Protein AF-F6HSJ0-F1 (afdb_monomer)

Structure (mmCIF, N/CA/C/O backbone):
data_AF-F6HSJ0-F1
#
_entry.id   AF-F6HSJ0-F1
#
loop_
_atom_site.group_PDB
_atom_site.id
_atom_site.type_symbol
_atom_site.label_atom_id
_atom_site.label_alt_id
_atom_site.label_comp_id
_atom_site.label_asym_id
_atom_site.label_entity_id
_atom_site.label_seq_id
_atom_site.pdbx_PDB_ins_code
_atom_site.Cartn_x
_atom_site.Cartn_y
_atom_site.Cartn_z
_atom_site.occupancy
_atom_site.B_iso_or_equiv
_atom_site.auth_seq_id
_atom_site.auth_comp_id
_atom_site.auth_asym_id
_atom_site.auth_atom_id
_atom_site.pdbx_PDB_model_num
ATOM 1 N N . MET A 1 1 ? -14.275 7.226 -4.157 1.00 50.31 1 MET A N 1
ATOM 2 C CA . MET A 1 1 ? -13.105 7.214 -5.063 1.00 50.31 1 MET A CA 1
ATOM 3 C C . MET A 1 1 ? -12.857 5.776 -5.494 1.00 50.31 1 MET A C 1
ATOM 5 O O . MET A 1 1 ? -12.795 4.927 -4.618 1.00 50.31 1 MET A O 1
ATOM 9 N N . GLY A 1 2 ? -12.776 5.485 -6.796 1.00 55.84 2 GLY A N 1
ATOM 10 C CA . GLY A 1 2 ? -12.499 4.130 -7.290 1.00 55.84 2 GLY A CA 1
ATOM 11 C C . GLY A 1 2 ? -12.520 4.042 -8.816 1.00 55.84 2 GLY A C 1
ATOM 12 O O . GLY A 1 2 ? -13.584 3.945 -9.418 1.00 55.84 2 GLY A O 1
ATOM 13 N N . PHE A 1 3 ? -11.337 4.092 -9.429 1.00 51.72 3 PHE A N 1
ATOM 14 C CA . PHE A 1 3 ? -11.117 3.800 -10.846 1.00 51.72 3 PHE A CA 1
ATOM 15 C C . PHE A 1 3 ? -11.161 2.284 -11.064 1.00 51.72 3 PHE A C 1
ATOM 17 O O . PHE A 1 3 ? -10.314 1.582 -10.520 1.00 51.72 3 PHE A O 1
ATOM 24 N N . ARG A 1 4 ? -12.166 1.819 -11.822 1.00 71.00 4 ARG A N 1
ATOM 25 C CA . ARG A 1 4 ? -12.252 0.653 -12.742 1.00 71.00 4 ARG A CA 1
ATOM 26 C C . ARG A 1 4 ? -11.410 -0.633 -12.533 1.00 71.00 4 ARG A C 1
ATOM 28 O O . ARG A 1 4 ? -11.353 -1.450 -13.440 1.00 71.00 4 ARG A O 1
ATOM 35 N N . GLY A 1 5 ? -10.792 -0.877 -11.380 1.00 75.69 5 GLY A N 1
ATOM 36 C CA . GLY A 1 5 ? -9.885 -2.017 -11.169 1.00 75.69 5 GLY A CA 1
ATOM 37 C C . GLY A 1 5 ? -8.474 -1.822 -11.745 1.00 75.69 5 GLY A C 1
ATOM 38 O O . GLY A 1 5 ? -7.653 -2.730 -11.682 1.00 75.69 5 GLY A O 1
ATOM 39 N N . GLU A 1 6 ? -8.156 -0.633 -12.258 1.00 84.56 6 GLU A N 1
ATOM 40 C CA . GLU A 1 6 ? -6.887 -0.367 -12.953 1.00 84.56 6 GLU A CA 1
ATOM 41 C C . GLU A 1 6 ? -5.720 -0.097 -11.996 1.00 84.56 6 GLU A C 1
ATOM 43 O O . GLU A 1 6 ? -4.569 -0.356 -12.341 1.00 84.56 6 GLU A O 1
ATOM 48 N N . ALA A 1 7 ? -5.989 0.406 -10.786 1.00 87.56 7 ALA A N 1
ATOM 49 C CA . ALA A 1 7 ? -4.938 0.831 -9.860 1.00 87.56 7 ALA A CA 1
ATOM 50 C C . ALA A 1 7 ? -4.056 -0.342 -9.409 1.00 87.56 7 ALA A C 1
ATOM 52 O O . ALA A 1 7 ? -2.835 -0.294 -9.552 1.00 87.56 7 ALA A O 1
ATOM 53 N N . LEU A 1 8 ? -4.672 -1.414 -8.900 1.00 86.31 8 LEU A N 1
ATOM 54 C CA . LEU A 1 8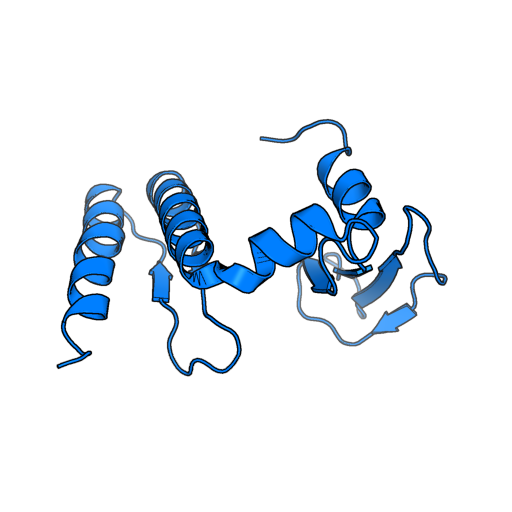 ? -3.921 -2.578 -8.433 1.00 86.31 8 LEU A CA 1
ATOM 55 C C . LEU A 1 8 ? -3.263 -3.312 -9.609 1.00 86.31 8 LEU A C 1
ATOM 57 O O . LEU A 1 8 ? -2.093 -3.664 -9.511 1.00 86.31 8 LEU A O 1
ATOM 61 N N . ALA A 1 9 ? -3.963 -3.442 -10.742 1.00 87.69 9 ALA A N 1
ATOM 62 C CA . ALA A 1 9 ? -3.407 -4.025 -11.963 1.00 87.69 9 ALA A CA 1
ATOM 63 C C . ALA A 1 9 ? -2.159 -3.263 -12.451 1.00 87.69 9 ALA A C 1
ATOM 65 O O . ALA A 1 9 ? -1.121 -3.864 -12.723 1.00 87.69 9 ALA A O 1
ATOM 66 N N . SER A 1 10 ? -2.203 -1.928 -12.462 1.00 89.81 10 SER A N 1
ATOM 67 C CA . SER A 1 10 ? -1.053 -1.100 -12.845 1.00 89.81 10 SER A CA 1
ATOM 68 C C . SER A 1 10 ? 0.131 -1.306 -11.903 1.00 89.81 10 SER A C 1
ATOM 70 O O . SER A 1 10 ? 1.266 -1.423 -12.360 1.00 89.81 10 SER A O 1
ATOM 72 N N . MET A 1 11 ? -0.127 -1.411 -10.594 1.00 90.62 11 MET A N 1
ATOM 73 C CA . MET A 1 11 ? 0.922 -1.674 -9.606 1.00 90.62 11 MET A CA 1
ATOM 74 C C . MET A 1 11 ? 1.591 -3.035 -9.820 1.00 90.62 11 MET A C 1
ATOM 76 O O . MET A 1 11 ? 2.814 -3.117 -9.738 1.00 90.62 11 MET A O 1
ATOM 80 N N . THR A 1 12 ? 0.826 -4.078 -10.163 1.00 91.12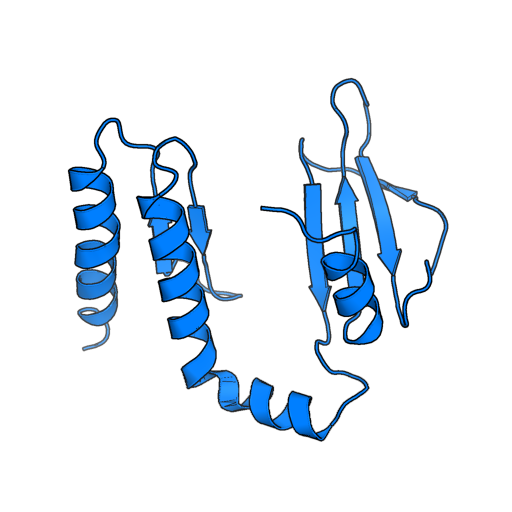 12 THR A N 1
ATOM 81 C CA . THR A 1 12 ? 1.377 -5.423 -10.425 1.00 91.12 12 THR A CA 1
ATOM 82 C C . THR A 1 12 ? 2.290 -5.499 -11.649 1.00 91.12 12 THR A C 1
ATOM 84 O O . THR A 1 12 ? 3.082 -6.430 -11.755 1.00 91.12 12 THR A O 1
ATOM 87 N N . TYR A 1 13 ? 2.207 -4.532 -12.568 1.00 90.50 13 TYR A N 1
ATOM 88 C CA . TYR A 1 13 ? 3.075 -4.475 -13.746 1.00 90.50 13 TYR A CA 1
ATOM 89 C C . TYR A 1 13 ? 4.419 -3.795 -13.463 1.00 90.50 13 TYR A C 1
ATOM 91 O O . TYR A 1 13 ? 5.394 -4.016 -14.173 1.00 90.50 13 TYR A O 1
ATOM 99 N N . VAL A 1 14 ? 4.488 -2.935 -12.445 1.00 90.75 14 VAL A N 1
ATOM 100 C CA . VAL A 1 14 ? 5.691 -2.143 -12.135 1.00 90.75 14 VAL A CA 1
ATOM 101 C C . VAL A 1 14 ? 6.343 -2.524 -10.810 1.00 90.75 14 VAL A C 1
ATOM 103 O O . VAL A 1 14 ? 7.393 -1.984 -10.482 1.00 90.75 14 VAL A O 1
ATOM 106 N N . GLY A 1 15 ? 5.756 -3.430 -10.033 1.00 91.94 15 GLY A N 1
ATOM 107 C CA . GLY A 1 15 ? 6.281 -3.877 -8.747 1.00 91.94 15 GLY A CA 1
ATOM 108 C C . GLY A 1 15 ? 5.803 -5.282 -8.406 1.00 91.94 15 GLY A C 1
ATOM 109 O O . GLY A 1 15 ? 4.862 -5.798 -9.006 1.00 91.94 15 GLY A O 1
ATOM 110 N N . HIS A 1 16 ? 6.455 -5.899 -7.428 1.00 93.56 16 HIS A N 1
ATOM 111 C CA . HIS A 1 16 ? 6.012 -7.171 -6.871 1.00 93.56 16 HIS A CA 1
ATOM 112 C C . HIS A 1 16 ? 4.952 -6.874 -5.815 1.00 93.56 16 HIS A C 1
ATOM 114 O O . HIS A 1 16 ? 5.239 -6.208 -4.820 1.00 93.56 16 HIS A O 1
ATOM 120 N N . VAL A 1 17 ? 3.721 -7.326 -6.030 1.00 95.12 17 VAL A N 1
ATOM 121 C CA . VAL A 1 17 ? 2.598 -7.001 -5.145 1.00 95.12 17 VAL A CA 1
ATOM 122 C C . VAL A 1 17 ? 2.158 -8.252 -4.409 1.00 95.12 17 VAL A C 1
ATOM 124 O O . VAL A 1 17 ? 1.754 -9.230 -5.026 1.00 95.12 17 VAL A O 1
ATOM 127 N N . THR A 1 18 ? 2.174 -8.211 -3.084 1.00 94.75 18 THR A N 1
ATOM 128 C CA . THR A 1 18 ? 1.615 -9.261 -2.234 1.00 94.75 18 THR A CA 1
ATOM 129 C C . THR A 1 18 ? 0.362 -8.742 -1.545 1.00 94.75 18 THR A C 1
ATOM 131 O O . THR A 1 18 ? 0.396 -7.734 -0.840 1.00 94.75 18 THR A O 1
ATOM 134 N N . VAL A 1 19 ? -0.752 -9.444 -1.725 1.00 94.25 19 VAL A N 1
ATOM 135 C CA . VAL A 1 19 ? -2.032 -9.131 -1.087 1.00 94.25 19 VAL A CA 1
ATOM 136 C C . VAL A 1 19 ? -2.313 -10.191 -0.037 1.00 94.25 19 VAL A C 1
ATOM 138 O O . VAL A 1 19 ? -2.322 -11.382 -0.334 1.00 94.25 19 VAL A O 1
ATOM 141 N N . THR A 1 20 ? -2.541 -9.755 1.197 1.00 94.31 20 THR A N 1
ATOM 142 C CA . THR A 1 20 ? -3.012 -10.600 2.295 1.00 94.31 20 THR A CA 1
ATOM 143 C C . THR A 1 20 ? -4.379 -10.094 2.732 1.00 94.31 20 THR A C 1
ATOM 145 O O . THR A 1 20 ? -4.524 -8.920 3.058 1.00 94.31 20 THR A O 1
ATOM 148 N N . ILE A 1 21 ? -5.388 -10.956 2.735 1.00 93.75 21 ILE A N 1
ATOM 149 C CA . ILE A 1 21 ? -6.761 -10.583 3.078 1.00 93.75 21 ILE A CA 1
ATOM 150 C C . ILE A 1 21 ? -7.397 -11.634 3.975 1.00 93.75 21 ILE A C 1
ATOM 152 O O . ILE A 1 21 ? -7.180 -12.831 3.801 1.00 93.75 21 ILE A O 1
ATOM 156 N N . ILE A 1 22 ? -8.224 -11.192 4.915 1.00 93.56 22 ILE A N 1
ATOM 157 C CA . ILE A 1 22 ? -9.155 -12.068 5.621 1.00 93.56 22 ILE A CA 1
ATOM 158 C C . ILE A 1 22 ? -10.534 -11.409 5.655 1.00 93.56 22 ILE A C 1
ATOM 160 O O . ILE A 1 22 ? -10.723 -10.295 6.154 1.00 93.56 22 ILE A O 1
ATOM 164 N N . THR A 1 23 ? -11.498 -12.110 5.073 1.00 88.75 23 THR A N 1
ATOM 165 C CA . THR A 1 23 ? -12.890 -11.671 4.986 1.00 88.75 23 THR A CA 1
ATOM 166 C C . THR A 1 23 ? -13.607 -11.929 6.310 1.00 88.75 23 THR A C 1
ATOM 168 O O . THR A 1 23 ? -13.277 -12.864 7.044 1.00 88.75 23 THR A O 1
ATOM 171 N N . ALA A 1 24 ? -14.613 -11.113 6.630 1.00 84.12 24 ALA A N 1
ATOM 172 C CA . ALA A 1 24 ? -15.472 -11.361 7.783 1.00 84.12 24 ALA A CA 1
ATOM 173 C C . ALA A 1 24 ? -16.090 -12.771 7.701 1.00 84.12 24 ALA A C 1
ATOM 175 O O . ALA A 1 24 ? -16.638 -13.153 6.671 1.00 84.12 24 ALA A O 1
ATOM 176 N N . GLY A 1 25 ? -15.976 -13.544 8.783 1.00 81.25 25 GLY A N 1
ATOM 177 C CA . GLY A 1 25 ? -16.488 -14.917 8.862 1.00 81.25 25 GLY A CA 1
ATOM 178 C C . GLY A 1 25 ? -15.497 -16.016 8.462 1.00 81.25 25 GLY A C 1
ATOM 179 O O . GLY A 1 25 ? -15.811 -17.184 8.658 1.00 81.25 25 GLY A O 1
ATOM 180 N N . GLN A 1 26 ? -14.303 -15.681 7.960 1.00 84.31 26 GLN A N 1
ATOM 181 C CA . GLN A 1 26 ? -13.258 -16.670 7.670 1.00 84.31 26 GLN A CA 1
ATOM 182 C C . GLN A 1 26 ? -12.343 -16.903 8.883 1.00 84.31 26 GLN A C 1
ATOM 184 O O . GLN A 1 26 ? -12.000 -15.965 9.603 1.00 84.31 26 GLN A O 1
ATOM 189 N N . LEU A 1 27 ? -11.946 -18.164 9.095 1.00 82.38 27 LEU A N 1
ATOM 190 C CA . LEU A 1 27 ? -11.026 -18.585 10.167 1.00 82.38 27 LEU A CA 1
ATOM 191 C C . LEU A 1 27 ? -9.558 -18.266 9.851 1.00 82.38 27 LEU A C 1
ATOM 193 O O . LEU A 1 27 ? -8.772 -18.021 10.762 1.00 82.38 27 LEU A O 1
ATOM 197 N N . HIS A 1 28 ? -9.194 -18.250 8.569 1.00 87.62 28 HIS A N 1
ATOM 198 C CA . HIS A 1 28 ? -7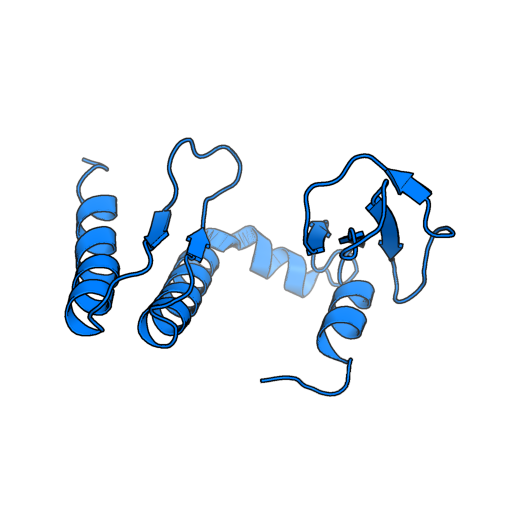.830 -18.015 8.102 1.00 87.62 28 HIS A CA 1
ATOM 199 C C . HIS A 1 28 ? -7.830 -16.964 6.991 1.00 87.62 28 HIS A C 1
ATOM 201 O O . HIS A 1 28 ? -8.810 -16.822 6.259 1.00 87.62 28 HIS A O 1
ATOM 207 N N . GLY A 1 29 ? -6.733 -16.216 6.875 1.00 91.19 29 GLY A N 1
ATOM 208 C CA . GLY A 1 29 ? -6.527 -15.298 5.761 1.00 91.19 29 GLY A CA 1
ATOM 209 C C . GLY A 1 29 ? -5.964 -16.015 4.542 1.00 91.19 29 GLY A C 1
ATOM 210 O O . GLY A 1 29 ? -5.441 -17.123 4.644 1.00 91.19 29 GLY A O 1
ATOM 211 N N . HIS A 1 30 ? -6.019 -15.350 3.397 1.00 92.94 30 HIS A N 1
ATOM 212 C CA . HIS A 1 30 ? -5.362 -15.780 2.172 1.00 92.94 30 HIS A CA 1
ATOM 213 C C . HIS A 1 30 ? -4.286 -14.776 1.781 1.00 92.94 30 HIS A C 1
ATOM 215 O O . HIS A 1 30 ? -4.496 -13.563 1.865 1.00 92.94 30 HIS A O 1
ATOM 221 N N . ARG A 1 31 ? -3.147 -15.288 1.320 1.00 94.44 31 ARG A N 1
ATOM 222 C CA . ARG A 1 31 ? -2.062 -14.505 0.738 1.00 94.44 31 ARG A CA 1
ATOM 223 C C . ARG A 1 31 ? -1.816 -14.931 -0.697 1.00 94.44 31 ARG A C 1
ATOM 225 O O . ARG A 1 31 ? -1.731 -16.122 -0.990 1.00 94.44 31 ARG A O 1
ATOM 232 N N . VAL A 1 32 ? -1.653 -13.946 -1.567 1.00 94.88 32 VAL A N 1
ATOM 233 C CA . VAL A 1 32 ? -1.343 -14.130 -2.983 1.00 94.88 32 VAL A CA 1
ATOM 234 C C . VAL A 1 32 ? -0.308 -13.099 -3.425 1.00 94.88 32 VAL A C 1
ATOM 236 O O . VAL A 1 32 ? -0.330 -11.958 -2.958 1.00 94.88 32 VAL A O 1
ATOM 239 N N . SER A 1 33 ? 0.596 -13.508 -4.310 1.00 94.31 33 SER A N 1
ATOM 240 C CA . SER A 1 33 ? 1.643 -12.656 -4.875 1.00 94.31 33 SER A CA 1
ATOM 241 C C . SER A 1 33 ? 1.442 -12.507 -6.380 1.00 94.31 33 SER A C 1
ATOM 243 O O . SER A 1 33 ? 1.038 -13.450 -7.065 1.00 94.31 33 SER A O 1
ATOM 245 N N . TYR A 1 34 ? 1.697 -11.300 -6.870 1.00 93.50 34 TYR A N 1
ATOM 246 C CA . TYR A 1 34 ? 1.549 -10.900 -8.258 1.00 93.50 34 TYR A CA 1
ATOM 247 C C . TYR A 1 34 ? 2.849 -10.287 -8.769 1.00 93.50 34 TYR A C 1
ATOM 249 O O . TYR A 1 34 ? 3.477 -9.471 -8.082 1.00 93.50 34 TYR A O 1
ATOM 257 N N . ARG A 1 35 ? 3.197 -10.630 -10.006 1.00 90.06 35 ARG A N 1
ATOM 258 C CA . ARG A 1 35 ? 4.341 -10.088 -10.740 1.00 90.06 35 ARG A CA 1
ATOM 259 C C . ARG A 1 35 ? 3.981 -9.977 -12.216 1.00 90.06 35 ARG A C 1
ATOM 261 O O . ARG A 1 35 ? 3.267 -10.832 -12.721 1.00 90.06 35 ARG A O 1
ATOM 268 N N . ASP A 1 36 ? 4.437 -8.927 -12.894 1.00 87.19 36 ASP A N 1
ATOM 269 C CA . ASP A 1 36 ? 4.177 -8.695 -14.325 1.00 87.19 36 ASP A CA 1
ATOM 270 C C . ASP A 1 36 ? 2.675 -8.761 -14.700 1.00 87.19 36 ASP A C 1
ATOM 272 O 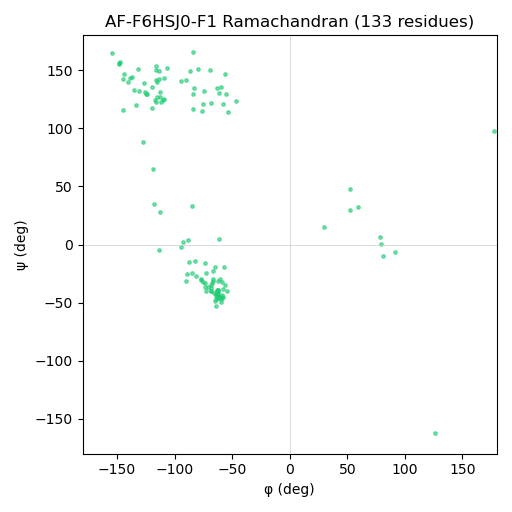O . ASP A 1 36 ? 2.305 -9.135 -15.810 1.00 87.19 36 ASP A O 1
ATOM 276 N N . GLY A 1 37 ? 1.780 -8.412 -13.767 1.00 86.12 37 GLY A N 1
ATOM 277 C CA . GLY A 1 37 ? 0.326 -8.498 -13.969 1.00 86.12 37 GLY A CA 1
ATOM 278 C C . GLY A 1 37 ? -0.293 -9.893 -13.819 1.00 86.12 37 GLY A C 1
ATOM 279 O O . GLY A 1 37 ? -1.509 -10.027 -13.952 1.00 86.12 37 GLY A O 1
ATOM 280 N N . VAL A 1 38 ? 0.498 -10.922 -13.512 1.00 90.12 38 VAL A N 1
ATOM 281 C CA . VAL A 1 38 ? 0.041 -12.306 -13.334 1.00 90.12 38 VAL A CA 1
ATOM 282 C C . VAL A 1 38 ? 0.191 -12.781 -11.892 1.00 90.12 38 VAL A C 1
ATOM 284 O O . VAL A 1 38 ? 1.058 -12.337 -11.141 1.00 90.12 38 VAL A O 1
ATOM 287 N N . MET A 1 39 ? -0.707 -13.680 -11.494 1.00 92.19 39 MET A N 1
ATOM 288 C CA . MET A 1 39 ? -0.683 -14.343 -10.194 1.00 92.19 39 MET A CA 1
ATOM 289 C C . MET A 1 39 ? 0.417 -15.412 -10.200 1.00 92.19 39 MET A C 1
ATOM 291 O O . MET A 1 39 ? 0.369 -16.323 -11.022 1.00 92.19 39 MET A O 1
ATOM 295 N N . GLU A 1 40 ? 1.401 -15.313 -9.301 1.00 91.12 40 GLU A N 1
ATOM 296 C CA . GLU A 1 40 ? 2.527 -16.263 -9.269 1.00 91.12 40 GLU A CA 1
ATOM 297 C C . GLU A 1 40 ? 2.071 -17.662 -8.824 1.00 91.12 40 GLU A C 1
ATOM 299 O O . GLU A 1 40 ? 2.511 -18.673 -9.371 1.00 91.12 40 GLU A O 1
ATOM 304 N N . HIS A 1 41 ? 1.169 -17.725 -7.840 1.00 91.31 41 HIS A N 1
ATOM 305 C CA . HIS A 1 41 ? 0.651 -18.963 -7.256 1.00 91.31 41 HIS A CA 1
ATOM 306 C C . HIS A 1 41 ? -0.799 -18.795 -6.807 1.00 91.31 41 HIS A C 1
ATOM 308 O O . HIS A 1 41 ? -1.220 -17.688 -6.470 1.00 91.31 41 HIS A O 1
ATOM 314 N N . GLU A 1 42 ? -1.526 -19.908 -6.699 1.00 91.94 42 GLU A N 1
ATOM 315 C CA . GLU A 1 42 ? -2.854 -19.904 -6.085 1.00 91.94 42 GLU A CA 1
ATOM 316 C C . GLU A 1 42 ? -2.818 -19.338 -4.649 1.00 91.94 42 GLU A C 1
ATOM 318 O O . GLU A 1 42 ? -1.823 -19.531 -3.933 1.00 91.94 42 GLU A O 1
ATOM 323 N N . PRO A 1 43 ? -3.884 -18.647 -4.198 1.00 91.88 43 PRO A N 1
ATOM 324 C CA . PRO A 1 43 ? -3.933 -18.041 -2.872 1.00 91.88 43 PRO A CA 1
ATOM 325 C C . PRO A 1 43 ? -3.720 -19.066 -1.752 1.00 91.88 43 PRO A C 1
ATOM 327 O O . PRO A 1 43 ? -4.506 -19.998 -1.577 1.00 91.88 43 PRO A O 1
ATOM 330 N N . LYS A 1 44 ? -2.688 -18.860 -0.932 1.00 91.62 44 LYS A N 1
ATOM 331 C CA . LYS A 1 44 ? -2.336 -19.762 0.173 1.00 91.62 44 LYS A CA 1
ATOM 332 C C . LYS A 1 44 ? -2.966 -19.295 1.477 1.00 91.62 44 LYS A C 1
ATOM 334 O O . LYS A 1 44 ? -2.972 -18.099 1.766 1.00 91.62 44 LYS A O 1
ATOM 339 N N . ALA A 1 45 ? -3.449 -20.238 2.283 1.00 91.75 45 ALA A N 1
ATOM 340 C CA . ALA A 1 45 ? -3.916 -19.938 3.631 1.00 91.75 45 ALA A CA 1
ATOM 341 C C . ALA A 1 45 ? -2.754 -19.419 4.500 1.00 91.75 45 ALA A C 1
ATOM 343 O O . ALA A 1 45 ? -1.654 -19.973 4.484 1.00 91.75 45 ALA A O 1
ATOM 344 N N . CYS A 1 46 ? -2.988 -18.349 5.257 1.00 90.81 46 CYS A N 1
ATOM 345 C CA . CYS A 1 46 ? -1.997 -17.738 6.136 1.00 90.81 46 CYS A CA 1
ATOM 346 C C . CYS A 1 46 ? -2.636 -17.113 7.383 1.00 90.81 46 CYS A C 1
ATOM 348 O O . CYS A 1 46 ? -3.795 -16.689 7.367 1.00 90.81 46 CYS A O 1
ATOM 350 N N . ALA A 1 47 ? -1.848 -16.985 8.452 1.00 88.88 47 ALA A N 1
ATOM 351 C CA . ALA A 1 47 ? -2.220 -16.171 9.601 1.00 88.88 47 ALA A CA 1
ATOM 352 C C . ALA A 1 47 ? -2.221 -14.684 9.206 1.00 88.88 47 ALA A C 1
ATOM 354 O O . ALA A 1 47 ? -1.206 -14.155 8.747 1.00 88.88 47 ALA A O 1
ATOM 355 N N . ALA A 1 48 ? -3.366 -14.021 9.368 1.00 85.56 48 ALA A N 1
ATOM 356 C CA . ALA A 1 48 ? -3.555 -12.613 9.039 1.00 85.56 48 ALA A CA 1
ATOM 357 C C . ALA A 1 48 ? -4.569 -11.959 9.985 1.00 85.56 48 ALA A C 1
ATOM 359 O O . ALA A 1 48 ? -5.437 -12.625 10.550 1.00 85.56 48 ALA A O 1
ATOM 360 N N . VAL A 1 49 ? -4.465 -10.640 10.137 1.00 85.38 49 VAL A N 1
ATOM 361 C CA . VAL A 1 49 ? -5.416 -9.823 10.905 1.00 85.38 49 VAL A CA 1
ATOM 362 C C . VAL A 1 49 ? -6.580 -9.409 10.006 1.00 85.38 49 VAL A C 1
ATOM 364 O O . VAL A 1 49 ? -6.388 -9.219 8.806 1.00 85.38 49 VAL A O 1
ATOM 367 N N . LYS A 1 50 ? -7.776 -9.241 10.592 1.00 88.25 50 LYS A N 1
ATOM 368 C CA . LYS A 1 50 ? -8.981 -8.737 9.909 1.00 88.25 50 LYS A CA 1
ATOM 369 C C . LYS A 1 50 ? -8.702 -7.503 9.060 1.00 88.25 50 LYS A C 1
ATOM 371 O O . LYS A 1 50 ? -8.236 -6.494 9.578 1.00 88.25 50 LYS A O 1
ATOM 376 N N . GLY A 1 51 ? -9.031 -7.596 7.770 1.00 90.25 51 GLY A N 1
ATOM 377 C CA . GLY A 1 51 ? -8.814 -6.533 6.795 1.00 90.25 51 GLY A CA 1
ATOM 378 C C . GLY A 1 51 ? -8.023 -6.994 5.575 1.00 90.25 51 GLY A C 1
ATOM 379 O O . GLY A 1 51 ? -7.928 -8.185 5.278 1.00 90.25 51 GLY A O 1
ATOM 380 N N . THR A 1 52 ? -7.489 -6.012 4.848 1.00 93.00 52 THR A N 1
ATOM 381 C CA . THR A 1 52 ? -6.656 -6.212 3.658 1.00 93.00 52 THR A CA 1
ATOM 382 C C . THR A 1 52 ? -5.324 -5.507 3.860 1.00 93.00 52 THR A C 1
ATOM 384 O O . THR A 1 52 ? -5.285 -4.324 4.190 1.00 93.00 52 THR A O 1
ATOM 387 N N . GLN A 1 53 ? -4.238 -6.228 3.633 1.00 92.75 53 GLN A N 1
ATOM 388 C CA . GLN A 1 53 ? -2.881 -5.716 3.609 1.00 92.75 53 GLN A CA 1
ATOM 389 C C . GLN A 1 53 ? -2.334 -5.872 2.192 1.00 92.75 53 GLN A C 1
ATOM 391 O O . GLN A 1 53 ? -2.351 -6.965 1.627 1.00 92.75 53 GLN A O 1
ATOM 396 N N . ILE A 1 54 ? -1.835 -4.775 1.630 1.00 93.69 54 ILE A N 1
ATOM 397 C CA . ILE A 1 54 ? -1.181 -4.755 0.323 1.00 93.69 54 ILE A CA 1
ATOM 398 C C . ILE A 1 54 ? 0.271 -4.357 0.558 1.00 93.69 54 ILE A C 1
ATOM 400 O O . ILE A 1 54 ? 0.544 -3.304 1.132 1.00 93.69 54 ILE A O 1
ATOM 404 N N . MET A 1 55 ? 1.190 -5.211 0.132 1.00 93.38 55 MET A N 1
ATOM 405 C CA . MET A 1 55 ? 2.627 -4.986 0.189 1.00 93.38 55 MET A CA 1
ATOM 406 C C . MET A 1 55 ? 3.145 -4.851 -1.238 1.00 93.38 55 MET A C 1
ATOM 408 O O . MET A 1 55 ? 2.857 -5.704 -2.071 1.00 93.38 55 MET A O 1
ATOM 412 N N . ILE A 1 56 ? 3.871 -3.773 -1.524 1.00 93.06 56 ILE A N 1
ATOM 413 C CA . ILE A 1 56 ? 4.460 -3.517 -2.840 1.00 93.06 56 ILE A CA 1
ATOM 414 C C . ILE A 1 56 ? 5.968 -3.424 -2.655 1.00 93.06 56 ILE A C 1
ATOM 416 O O . ILE A 1 56 ? 6.461 -2.538 -1.959 1.00 93.06 56 ILE A O 1
ATOM 420 N N . GLU A 1 57 ? 6.689 -4.340 -3.283 1.00 91.44 57 GLU A N 1
ATOM 421 C CA . GLU A 1 57 ? 8.140 -4.453 -3.219 1.00 91.44 57 GLU A CA 1
ATOM 422 C C . GLU A 1 57 ? 8.743 -4.214 -4.604 1.00 91.44 57 GLU A C 1
ATOM 424 O O . GLU A 1 57 ? 8.106 -4.446 -5.632 1.00 91.44 57 GLU A O 1
ATOM 429 N N . ASN A 1 58 ? 9.995 -3.754 -4.641 1.00 89.00 58 ASN A N 1
ATOM 430 C CA . ASN A 1 58 ? 10.740 -3.532 -5.884 1.00 89.00 58 ASN A CA 1
ATOM 431 C C . ASN A 1 58 ? 9.991 -2.654 -6.907 1.00 89.00 58 ASN A C 1
ATOM 433 O O . ASN A 1 58 ? 9.906 -2.989 -8.088 1.00 89.00 58 ASN A O 1
ATOM 437 N N . LEU A 1 59 ? 9.447 -1.516 -6.469 1.00 89.44 59 LEU A N 1
ATOM 438 C CA . LEU A 1 59 ? 8.745 -0.596 -7.365 1.00 89.44 59 LEU A CA 1
ATOM 439 C C . LEU A 1 59 ? 9.671 -0.095 -8.495 1.00 89.44 59 LEU A C 1
ATOM 441 O O . LEU A 1 59 ? 10.827 0.267 -8.271 1.00 89.44 59 LEU A O 1
ATOM 445 N N . PHE A 1 60 ? 9.144 -0.080 -9.717 1.00 89.69 60 PHE A N 1
ATOM 446 C CA . PHE A 1 60 ? 9.835 0.206 -10.977 1.00 89.69 60 PHE A CA 1
ATOM 447 C C . PHE A 1 60 ? 10.996 -0.739 -11.295 1.00 89.69 60 PHE A C 1
ATOM 449 O O . PHE A 1 60 ? 11.968 -0.325 -11.934 1.00 89.69 60 PHE A O 1
ATOM 456 N N . TYR A 1 61 ? 10.923 -2.014 -10.887 1.00 86.94 61 TYR A N 1
ATOM 457 C CA . TYR A 1 61 ? 12.054 -2.917 -11.102 1.00 86.94 61 TYR A CA 1
ATOM 458 C C . TYR A 1 61 ? 12.431 -3.126 -12.572 1.00 86.94 61 TYR A C 1
ATOM 460 O O . TYR A 1 61 ? 13.600 -3.351 -12.890 1.00 86.94 61 TYR A O 1
ATOM 468 N N . ASN A 1 62 ? 11.433 -3.020 -13.443 1.00 86.81 62 ASN A N 1
ATOM 469 C CA . ASN A 1 62 ? 11.517 -3.171 -14.887 1.00 86.81 62 ASN A CA 1
ATOM 470 C C . ASN A 1 62 ? 11.706 -1.837 -15.637 1.00 86.81 62 ASN A C 1
ATOM 472 O O . ASN A 1 62 ? 11.865 -1.847 -16.854 1.00 86.81 62 ASN A O 1
ATOM 476 N N . ILE A 1 63 ? 11.730 -0.686 -14.944 1.00 89.50 63 ILE A N 1
ATOM 477 C CA . ILE A 1 63 ? 11.897 0.645 -15.555 1.00 89.50 63 ILE A CA 1
ATOM 478 C C . ILE A 1 63 ? 13.043 1.398 -14.867 1.00 89.50 63 ILE A C 1
ATOM 480 O O . ILE A 1 63 ? 12.845 2.192 -13.944 1.00 89.50 63 ILE A O 1
ATOM 484 N N . THR A 1 64 ? 14.266 1.198 -15.365 1.00 84.25 64 THR A N 1
ATOM 485 C CA . THR A 1 64 ? 15.508 1.735 -14.778 1.00 84.25 64 THR A CA 1
ATOM 486 C C . THR A 1 64 ? 15.493 3.254 -14.585 1.00 84.25 64 THR A C 1
ATOM 488 O O . THR A 1 64 ? 15.957 3.738 -13.555 1.00 84.25 64 THR A O 1
ATOM 491 N N . ALA A 1 65 ? 14.941 4.014 -15.538 1.00 84.81 65 ALA A N 1
ATOM 492 C CA . ALA A 1 65 ? 14.871 5.474 -15.442 1.00 84.81 65 ALA A CA 1
ATOM 493 C C . ALA A 1 65 ? 14.026 5.935 -14.240 1.00 84.81 65 ALA A C 1
ATOM 495 O O . ALA A 1 65 ? 14.476 6.770 -13.462 1.00 84.81 65 ALA A O 1
ATOM 496 N N . ARG A 1 66 ? 12.846 5.329 -14.034 1.00 82.81 66 ARG A N 1
ATOM 497 C CA . ARG A 1 66 ? 11.962 5.645 -12.898 1.00 82.81 66 ARG A CA 1
ATOM 498 C C . ARG A 1 66 ? 12.529 5.156 -11.572 1.00 82.81 66 ARG A C 1
ATOM 500 O O . ARG A 1 66 ? 12.417 5.857 -10.572 1.00 82.81 66 ARG A O 1
ATOM 507 N N . ARG A 1 67 ? 13.184 3.991 -11.567 1.00 82.44 67 ARG A N 1
ATOM 508 C CA . ARG A 1 67 ? 13.875 3.470 -10.381 1.00 82.44 67 ARG A CA 1
ATOM 509 C C . ARG A 1 67 ? 14.956 4.438 -9.887 1.00 82.44 67 ARG A C 1
ATOM 511 O O . ARG A 1 67 ? 15.037 4.672 -8.688 1.00 82.44 67 ARG A O 1
ATOM 518 N N . LYS A 1 68 ? 15.754 5.026 -10.790 1.00 78.12 68 LYS A N 1
ATOM 519 C CA . LYS A 1 68 ? 16.784 6.016 -10.422 1.00 78.12 68 LYS A CA 1
ATOM 520 C C . LYS A 1 68 ? 16.180 7.280 -9.806 1.00 78.12 68 LYS A C 1
ATOM 522 O O . LYS A 1 68 ? 16.714 7.780 -8.826 1.00 78.12 68 LYS A O 1
ATOM 527 N N . THR A 1 69 ? 15.059 7.766 -10.341 1.00 77.25 69 THR A N 1
ATOM 528 C CA . THR A 1 69 ? 14.329 8.898 -9.747 1.00 77.25 69 THR A CA 1
ATOM 529 C C . THR A 1 69 ? 13.816 8.557 -8.349 1.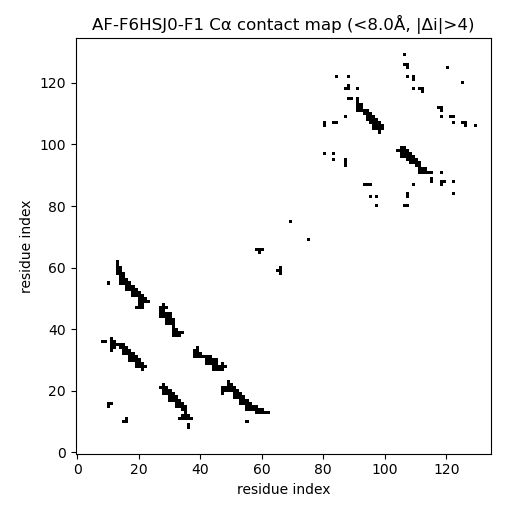00 77.25 69 THR A C 1
ATOM 531 O O . THR A 1 69 ? 14.001 9.350 -7.436 1.00 77.25 69 THR A O 1
ATOM 534 N N . LEU A 1 70 ? 13.253 7.356 -8.164 1.00 74.88 70 LEU A N 1
ATOM 535 C CA . LEU A 1 70 ? 12.759 6.898 -6.864 1.00 74.88 70 LEU A CA 1
ATOM 536 C C . LEU A 1 70 ? 13.889 6.701 -5.840 1.00 74.88 70 LEU A C 1
ATOM 538 O O . LEU A 1 70 ? 13.667 6.899 -4.658 1.00 74.88 70 LEU A O 1
ATOM 542 N N . GLN A 1 71 ? 15.103 6.329 -6.254 1.00 68.00 71 GLN A N 1
ATOM 543 C CA . GLN A 1 71 ? 16.245 6.204 -5.335 1.00 68.00 71 GLN A CA 1
ATOM 544 C C . GLN A 1 71 ? 16.698 7.547 -4.747 1.00 68.00 71 GLN A C 1
ATOM 546 O O . GLN A 1 71 ? 17.248 7.569 -3.649 1.00 68.00 71 GLN A O 1
ATOM 551 N N . ASN A 1 72 ? 16.391 8.666 -5.407 1.00 64.12 72 ASN A N 1
ATOM 552 C CA . ASN A 1 72 ? 16.592 10.013 -4.868 1.00 64.12 72 ASN A CA 1
ATOM 553 C C . ASN A 1 72 ? 15.401 10.458 -3.978 1.00 64.12 72 ASN A C 1
ATOM 555 O O . ASN A 1 72 ? 15.061 11.636 -3.925 1.00 64.12 72 ASN A O 1
ATOM 559 N N . SER A 1 73 ? 14.770 9.513 -3.265 1.00 59.31 73 SER A N 1
ATOM 560 C CA . SER A 1 73 ? 13.482 9.596 -2.539 1.00 59.31 73 SER A CA 1
ATOM 561 C C . SER A 1 73 ? 13.369 10.610 -1.393 1.00 59.31 73 SER A C 1
ATOM 563 O O . SER A 1 73 ? 12.341 10.619 -0.709 1.00 59.31 73 SER A O 1
ATOM 565 N N . ALA A 1 74 ? 14.382 11.442 -1.137 1.00 66.31 74 ALA A N 1
ATOM 566 C CA . ALA A 1 74 ? 14.302 12.451 -0.078 1.00 66.31 74 ALA A CA 1
ATOM 567 C C . ALA A 1 74 ? 13.087 13.382 -0.277 1.00 66.31 74 ALA A C 1
ATOM 569 O O . ALA A 1 74 ? 12.404 13.716 0.690 1.00 66.31 74 ALA A O 1
ATOM 570 N N . ASP A 1 75 ? 12.742 13.674 -1.534 1.00 69.44 75 ASP A N 1
ATOM 571 C CA . ASP A 1 75 ? 11.645 14.580 -1.894 1.00 69.44 75 ASP A CA 1
ATOM 572 C C . ASP A 1 75 ? 10.268 13.909 -1.995 1.00 69.44 75 ASP A C 1
ATOM 574 O O . ASP A 1 75 ? 9.244 14.594 -2.034 1.00 69.44 75 ASP A O 1
ATOM 578 N N . ASP A 1 76 ? 10.198 12.578 -2.061 1.00 79.62 76 ASP A N 1
ATOM 579 C CA . ASP A 1 76 ? 8.929 11.878 -2.296 1.00 79.62 76 ASP A CA 1
ATOM 580 C C . ASP A 1 76 ? 8.194 11.535 -1.000 1.00 79.62 76 ASP A C 1
ATOM 582 O O . ASP A 1 76 ? 6.962 11.557 -0.964 1.00 79.62 76 ASP A O 1
ATOM 586 N N . TYR A 1 77 ? 8.925 11.289 0.091 1.00 83.44 77 TYR A N 1
ATOM 587 C CA . TYR A 1 77 ? 8.308 11.005 1.387 1.00 83.44 77 TYR A CA 1
ATOM 588 C C . TYR A 1 77 ? 7.418 12.157 1.900 1.00 83.44 77 TYR A C 1
ATOM 590 O O . TYR A 1 77 ? 6.265 11.890 2.249 1.00 83.44 77 TYR A O 1
ATOM 598 N N . PRO A 1 78 ? 7.852 13.435 1.871 1.00 83.94 78 PRO A N 1
ATOM 599 C CA . PRO A 1 78 ? 6.996 14.556 2.267 1.00 83.94 78 PRO A CA 1
ATOM 600 C C . PRO A 1 78 ? 5.710 14.669 1.436 1.00 83.94 78 PRO A C 1
ATOM 602 O O . PRO A 1 78 ? 4.665 15.033 1.968 1.00 83.94 78 PRO A O 1
ATOM 605 N N . LYS A 1 79 ? 5.741 14.296 0.147 1.00 86.25 79 LYS A N 1
ATOM 606 C CA . LYS A 1 79 ? 4.545 14.300 -0.716 1.00 86.25 79 LYS A CA 1
ATOM 607 C C . LYS A 1 79 ? 3.529 13.237 -0.292 1.00 86.25 79 LYS A C 1
ATOM 609 O O . LYS A 1 79 ? 2.326 13.483 -0.351 1.00 86.25 79 LYS A O 1
ATOM 614 N N . ILE A 1 80 ? 3.997 12.063 0.144 1.00 87.75 80 ILE A N 1
ATOM 615 C CA . ILE A 1 80 ? 3.134 11.002 0.694 1.00 87.75 80 ILE A CA 1
ATOM 616 C C . ILE A 1 80 ? 2.470 11.489 1.984 1.00 87.75 80 ILE A C 1
ATOM 618 O O . ILE A 1 80 ? 1.274 11.279 2.185 1.00 87.75 80 ILE A O 1
ATOM 622 N N . ILE A 1 81 ? 3.243 12.166 2.831 1.00 85.75 81 ILE A N 1
ATOM 623 C CA . ILE A 1 81 ? 2.780 12.725 4.100 1.00 85.75 81 ILE A CA 1
ATOM 624 C C . ILE A 1 81 ? 1.720 13.808 3.878 1.00 85.75 81 ILE A C 1
ATOM 626 O O . ILE A 1 81 ? 0.655 13.742 4.493 1.00 85.75 81 ILE A O 1
ATOM 630 N N . ASP A 1 82 ? 1.947 14.741 2.951 1.00 85.81 82 ASP A N 1
ATOM 631 C CA . ASP A 1 82 ? 0.957 15.754 2.567 1.00 85.81 82 ASP A CA 1
ATOM 632 C C . ASP A 1 82 ? -0.343 15.118 2.047 1.00 85.81 82 ASP A C 1
ATOM 634 O O . ASP A 1 82 ? -1.442 15.473 2.481 1.00 85.81 82 ASP A O 1
ATOM 638 N N . LEU A 1 83 ? -0.229 14.124 1.158 1.00 89.00 83 LEU A N 1
ATOM 639 C CA . LEU A 1 83 ? -1.387 13.415 0.624 1.00 89.00 83 LEU A CA 1
ATOM 640 C C . LEU A 1 83 ? -2.195 12.744 1.744 1.00 89.00 83 LEU A C 1
ATOM 642 O O . LEU A 1 83 ? -3.409 12.929 1.813 1.00 89.00 83 LEU A O 1
ATOM 646 N N . LEU A 1 84 ? -1.534 11.992 2.629 1.00 87.56 84 LEU A N 1
ATOM 647 C CA . LEU A 1 84 ? -2.189 11.315 3.752 1.00 87.56 84 LEU A CA 1
ATOM 648 C C . LEU A 1 84 ? -2.844 12.302 4.717 1.00 87.56 84 LEU A C 1
ATOM 650 O O . LEU A 1 84 ? -3.963 12.057 5.160 1.00 87.56 84 LEU A O 1
ATOM 654 N N . SER A 1 85 ? -2.197 13.436 4.979 1.00 84.19 85 SER A N 1
ATOM 655 C CA . SER A 1 85 ? -2.736 14.492 5.842 1.00 84.19 85 SER A CA 1
ATOM 656 C C . SER A 1 85 ? -4.023 15.081 5.259 1.00 84.19 85 SER A C 1
ATOM 658 O O . SER A 1 85 ? -5.016 15.243 5.967 1.00 84.19 85 SER A O 1
ATOM 660 N N . ARG A 1 86 ? -4.068 15.316 3.940 1.00 85.94 86 ARG A N 1
ATOM 661 C CA . ARG A 1 86 ? -5.293 15.757 3.251 1.00 85.94 86 ARG A CA 1
ATOM 662 C C . ARG A 1 86 ? -6.421 14.727 3.337 1.00 85.94 86 ARG A C 1
ATOM 664 O O . ARG A 1 86 ? -7.577 15.110 3.526 1.00 85.94 86 ARG A O 1
ATOM 671 N N . PHE A 1 87 ? -6.107 13.434 3.232 1.00 86.50 87 PHE A N 1
ATOM 672 C CA . PHE A 1 87 ? -7.099 12.371 3.426 1.00 86.50 87 PHE A CA 1
ATOM 673 C C . PHE A 1 87 ? -7.611 12.309 4.867 1.00 86.50 87 PHE A C 1
ATOM 675 O O . PHE A 1 87 ? -8.820 12.173 5.059 1.00 86.50 87 PHE A O 1
ATOM 682 N N . ALA A 1 88 ? -6.729 12.455 5.855 1.00 84.81 88 ALA A N 1
ATOM 68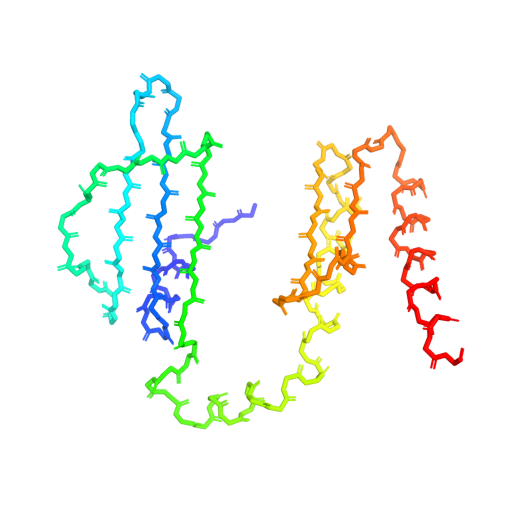3 C CA . ALA A 1 88 ? -7.095 12.446 7.266 1.00 84.81 88 ALA A CA 1
ATOM 684 C C . ALA A 1 88 ? -8.049 13.598 7.619 1.00 84.81 88 ALA A C 1
ATOM 686 O O . ALA A 1 88 ? -9.126 13.362 8.161 1.00 84.81 88 ALA A O 1
ATOM 687 N N . ILE A 1 89 ? -7.746 14.819 7.159 1.00 82.75 89 ILE A N 1
ATOM 688 C CA . ILE A 1 89 ? -8.612 15.999 7.337 1.00 82.75 89 ILE A CA 1
ATOM 689 C C . ILE A 1 89 ? -10.009 15.783 6.729 1.00 82.75 89 ILE A C 1
ATOM 691 O O . ILE A 1 89 ? -11.019 16.221 7.288 1.00 82.75 89 ILE A O 1
ATOM 695 N N . HIS A 1 90 ? -10.091 15.108 5.579 1.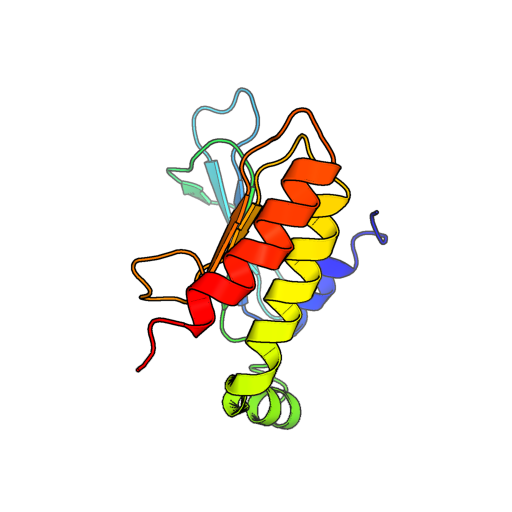00 85.44 90 HIS A N 1
ATOM 696 C CA . HIS A 1 90 ? -11.367 14.829 4.921 1.00 85.44 90 HIS A CA 1
ATOM 697 C C . HIS A 1 90 ? -12.161 13.706 5.617 1.00 85.44 90 HIS A C 1
ATOM 699 O O . HIS A 1 90 ? -13.395 13.733 5.638 1.00 85.44 90 HIS A O 1
ATOM 705 N N . HIS A 1 91 ? -11.469 12.730 6.210 1.00 84.94 91 HIS A N 1
ATOM 706 C CA . HIS A 1 91 ? -12.046 11.523 6.801 1.00 84.94 91 HIS A CA 1
ATOM 707 C C . HIS A 1 91 ? -11.772 11.410 8.307 1.00 84.94 91 HIS A C 1
ATOM 709 O O . HIS A 1 91 ? -11.176 10.440 8.762 1.00 84.94 91 HIS A O 1
ATOM 715 N N . ILE A 1 92 ? -12.320 12.345 9.088 1.00 81.25 92 ILE A N 1
ATOM 716 C CA . ILE A 1 92 ? -12.145 12.432 10.555 1.00 81.25 92 ILE A CA 1
ATOM 717 C C . ILE A 1 92 ? -12.555 11.185 11.358 1.00 81.25 92 ILE A C 1
ATOM 719 O O . ILE A 1 92 ? -12.140 11.015 12.496 1.00 81.25 92 ILE A O 1
ATOM 723 N N . ASN A 1 93 ? -13.372 10.302 10.779 1.00 83.75 93 ASN A N 1
ATOM 724 C CA . ASN A 1 93 ? -13.816 9.066 11.430 1.00 83.75 93 ASN A CA 1
ATOM 725 C C . ASN A 1 93 ? -12.852 7.888 11.190 1.00 83.75 93 ASN A C 1
ATOM 727 O O . ASN A 1 93 ? -13.166 6.757 11.557 1.00 83.75 93 ASN A O 1
ATOM 731 N N . VAL A 1 94 ? -11.723 8.119 10.511 1.00 85.62 94 VAL A N 1
ATOM 732 C CA . VAL A 1 94 ? -10.750 7.093 10.127 1.00 85.62 94 VAL A CA 1
ATOM 733 C C . VAL A 1 94 ? -9.369 7.491 10.638 1.00 85.62 94 VAL A C 1
ATOM 735 O O . VAL A 1 94 ? -8.913 8.606 10.413 1.00 85.62 94 VAL A O 1
ATOM 738 N N . ASN A 1 95 ? -8.686 6.549 11.286 1.00 86.12 95 ASN A N 1
ATOM 739 C CA . ASN A 1 95 ? -7.317 6.746 11.758 1.00 86.12 95 ASN A CA 1
ATOM 740 C C . ASN A 1 95 ? -6.332 6.469 10.623 1.00 86.12 95 ASN A C 1
ATOM 742 O O . ASN A 1 95 ? -6.372 5.396 10.014 1.00 86.12 95 ASN A O 1
ATOM 746 N N . PHE A 1 96 ? -5.403 7.392 10.392 1.00 87.12 96 PHE A N 1
ATOM 747 C CA . PHE A 1 96 ? -4.313 7.222 9.438 1.00 87.12 96 PHE A CA 1
ATOM 748 C C . PHE A 1 96 ? -2.976 7.157 10.170 1.00 87.12 96 PHE A C 1
ATOM 750 O O . PHE A 1 96 ? -2.743 7.870 11.142 1.00 87.12 96 PHE A O 1
ATOM 757 N N . SER A 1 97 ? -2.065 6.308 9.694 1.00 87.25 97 SER A N 1
ATOM 758 C CA . SER A 1 97 ? -0.687 6.294 10.182 1.00 87.25 97 SER A CA 1
ATOM 759 C C . SER A 1 97 ? 0.302 6.082 9.042 1.00 87.25 97 SER A C 1
ATOM 761 O O . SER A 1 97 ? 0.054 5.298 8.126 1.00 87.25 97 SER A O 1
ATOM 763 N N . CYS A 1 98 ? 1.425 6.795 9.093 1.00 88.12 98 CYS A N 1
ATOM 764 C CA . CYS A 1 98 ? 2.529 6.672 8.151 1.00 88.12 98 CYS A CA 1
ATOM 765 C C . CYS A 1 98 ? 3.851 6.644 8.909 1.00 88.12 98 CYS A C 1
ATOM 767 O O . CYS A 1 98 ? 4.088 7.473 9.784 1.00 88.12 98 CYS A O 1
ATOM 769 N N . ARG A 1 99 ? 4.726 5.704 8.555 1.00 87.44 99 ARG A N 1
ATOM 770 C CA . ARG A 1 99 ? 6.069 5.595 9.130 1.00 87.44 99 ARG A CA 1
ATOM 771 C C . ARG A 1 99 ? 7.069 5.147 8.079 1.00 87.44 99 ARG A C 1
ATOM 773 O O . ARG A 1 99 ? 6.730 4.334 7.216 1.00 87.44 99 ARG A O 1
ATOM 780 N N . LYS A 1 100 ? 8.305 5.627 8.186 1.00 86.31 100 LYS A N 1
ATOM 781 C CA . LYS A 1 100 ? 9.433 5.063 7.437 1.00 86.31 100 LYS A CA 1
ATOM 782 C C . LYS A 1 100 ? 9.781 3.671 7.965 1.00 86.31 100 LYS A C 1
ATOM 784 O O . LYS A 1 100 ? 9.583 3.358 9.140 1.00 86.31 100 LYS A O 1
ATOM 789 N N . HIS A 1 101 ? 10.303 2.818 7.088 1.00 83.31 101 HIS A N 1
ATOM 790 C CA . HIS A 1 101 ? 10.801 1.508 7.496 1.00 83.31 101 HIS A CA 1
ATOM 791 C C . HIS A 1 101 ? 11.964 1.673 8.489 1.00 83.31 101 HIS A C 1
ATOM 793 O O . HIS A 1 101 ? 12.870 2.463 8.244 1.00 83.31 101 HIS A O 1
ATOM 799 N N . GLY A 1 102 ? 11.919 0.962 9.620 1.00 81.75 102 GLY A N 1
ATOM 800 C CA . GLY A 1 102 ? 12.920 1.062 10.691 1.00 81.75 102 GLY A CA 1
ATOM 801 C C . GLY A 1 102 ? 12.742 2.244 11.656 1.00 81.75 102 GLY A C 1
ATOM 802 O O . GLY A 1 102 ? 13.387 2.261 12.701 1.00 81.75 102 GLY A O 1
ATOM 803 N N . ALA A 1 103 ? 11.847 3.196 11.373 1.00 83.62 103 ALA A N 1
ATOM 804 C CA . ALA A 1 103 ? 11.555 4.284 12.301 1.00 83.62 103 ALA A CA 1
ATOM 805 C C . ALA A 1 103 ? 10.706 3.787 13.483 1.00 83.62 103 ALA A C 1
ATOM 807 O O . ALA A 1 103 ? 9.689 3.110 13.305 1.00 83.62 103 ALA A O 1
ATOM 808 N N . ALA A 1 104 ? 11.114 4.151 14.701 1.00 78.12 104 ALA A N 1
ATOM 809 C CA . ALA A 1 104 ? 10.388 3.805 15.924 1.00 78.12 104 ALA A CA 1
ATOM 810 C C . ALA A 1 104 ? 9.086 4.607 16.092 1.00 78.12 104 ALA A C 1
ATOM 812 O O . ALA A 1 104 ? 8.162 4.156 16.768 1.00 78.12 104 ALA A O 1
ATOM 813 N N . ARG A 1 105 ? 9.004 5.794 15.478 1.00 76.88 105 ARG A N 1
ATOM 814 C CA . ARG A 1 105 ? 7.847 6.692 15.537 1.00 76.88 105 ARG A CA 1
ATOM 815 C C . ARG A 1 105 ? 7.217 6.861 14.158 1.00 76.88 105 ARG A C 1
ATOM 817 O O . ARG A 1 105 ? 7.890 6.742 13.138 1.00 76.88 105 ARG A O 1
ATOM 824 N N . ALA A 1 106 ? 5.908 7.091 14.154 1.00 79.06 106 ALA A N 1
ATOM 825 C CA . ALA A 1 106 ? 5.167 7.453 12.957 1.00 79.06 106 ALA A CA 1
ATOM 826 C C . ALA A 1 106 ? 5.290 8.962 12.719 1.00 79.06 106 ALA A C 1
ATOM 828 O O . ALA A 1 106 ? 5.120 9.738 13.657 1.00 79.06 106 ALA A O 1
ATOM 829 N N . ASP A 1 107 ? 5.561 9.349 11.475 1.00 77.31 107 ASP A N 1
ATOM 830 C CA . ASP A 1 107 ? 5.673 10.751 11.060 1.00 77.31 107 ASP A CA 1
ATOM 831 C C . ASP A 1 107 ? 4.281 11.390 10.913 1.00 77.31 107 ASP A C 1
ATOM 833 O O . ASP A 1 107 ? 4.091 12.572 11.181 1.00 77.31 107 ASP A O 1
ATOM 837 N N . VAL A 1 108 ? 3.276 10.580 10.556 1.00 77.81 108 VAL A N 1
ATOM 838 C CA . VAL A 1 108 ? 1.856 10.942 10.641 1.00 77.81 108 VAL A CA 1
ATOM 839 C C . VAL A 1 108 ? 1.143 9.894 11.468 1.00 77.81 108 VAL A C 1
ATOM 841 O O . VAL A 1 108 ? 1.242 8.698 11.190 1.00 77.81 108 VAL A O 1
ATOM 844 N N . HIS A 1 109 ? 0.387 10.342 12.460 1.00 81.19 109 HIS A N 1
ATOM 845 C CA . HIS A 1 109 ? -0.541 9.509 13.204 1.00 81.19 109 HIS A CA 1
ATOM 846 C C . HIS A 1 109 ? -1.760 10.347 13.559 1.00 81.19 109 HIS A C 1
ATOM 848 O O . HIS A 1 109 ? -1.637 11.310 14.315 1.00 81.19 109 HIS A O 1
ATOM 854 N N . THR A 1 110 ? -2.923 9.980 13.030 1.00 78.06 110 THR A N 1
ATOM 855 C CA . THR A 1 110 ? -4.184 10.641 13.347 1.00 78.06 110 THR A CA 1
ATOM 856 C C . THR A 1 110 ? -5.083 9.749 14.182 1.00 78.06 110 THR A C 1
ATOM 858 O O . THR A 1 110 ? -5.103 8.523 14.038 1.00 78.06 110 THR A O 1
ATOM 861 N N . VAL A 1 111 ? -5.796 10.379 15.109 1.00 73.44 111 VAL A N 1
ATOM 862 C 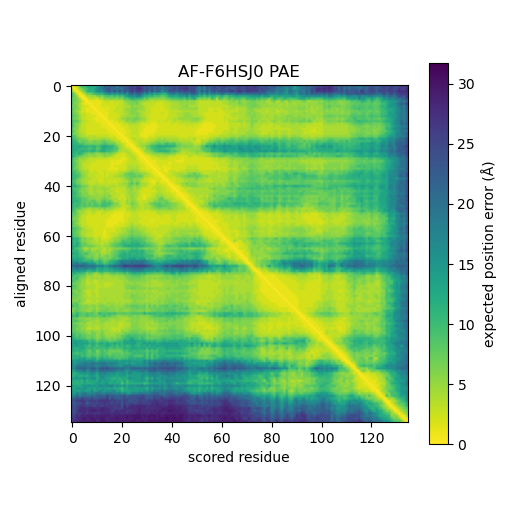CA . VAL A 1 111 ? -6.776 9.728 15.972 1.00 73.44 111 VAL A CA 1
ATOM 863 C C . VAL A 1 111 ? -8.127 10.273 15.562 1.00 73.44 111 VAL A C 1
ATOM 865 O O . VAL A 1 111 ? -8.268 11.484 15.458 1.00 73.44 111 VAL A O 1
ATOM 868 N N . ALA A 1 112 ? -9.102 9.395 15.346 1.00 71.00 112 ALA A N 1
ATOM 869 C CA . ALA A 1 112 ? -10.447 9.785 14.971 1.00 71.00 112 ALA A CA 1
ATOM 870 C C . ALA A 1 112 ? -10.973 10.801 15.984 1.00 71.00 112 ALA A C 1
ATOM 872 O O . ALA A 1 112 ? -11.147 10.501 17.169 1.00 71.00 112 ALA A O 1
ATOM 873 N N . THR A 1 113 ? -11.177 12.020 15.504 1.00 66.44 113 THR A N 1
ATOM 874 C CA . THR A 1 113 ? -11.621 13.155 16.299 1.00 66.44 113 THR A CA 1
ATOM 875 C C . THR A 1 113 ? -13.074 13.470 15.977 1.00 66.44 113 THR A C 1
ATOM 877 O O . THR A 1 113 ? -13.578 13.233 14.879 1.00 66.44 113 THR A O 1
ATOM 880 N N . SER A 1 114 ? -13.780 14.037 16.953 1.00 61.25 114 SER A N 1
ATOM 881 C CA . SER A 1 114 ? -15.159 14.495 16.765 1.00 61.25 114 SER A CA 1
ATOM 882 C C . SER A 1 114 ? -15.250 15.777 15.929 1.00 61.25 114 SER A C 1
ATOM 884 O O . SER A 1 114 ? -16.330 16.107 15.438 1.00 61.25 114 SER A O 1
ATOM 886 N N . SER A 1 115 ? -14.142 16.508 15.753 1.00 71.75 115 SER A N 1
ATOM 887 C CA . SER A 1 115 ? -14.124 17.823 15.115 1.00 71.75 115 SER A CA 1
ATOM 888 C C . SER A 1 115 ? -13.037 17.934 14.037 1.00 71.75 115 SER A C 1
ATOM 890 O O . SER A 1 115 ? -11.868 17.621 14.249 1.00 71.75 115 SER A O 1
ATOM 892 N N . ARG A 1 116 ? -13.422 18.450 12.859 1.00 70.88 116 ARG A N 1
ATOM 893 C CA . ARG A 1 116 ? -12.495 18.690 11.733 1.00 70.88 116 ARG A CA 1
ATOM 894 C C . ARG A 1 116 ? -11.409 19.708 12.065 1.00 70.88 116 ARG A C 1
ATOM 896 O O . ARG A 1 116 ? -10.314 19.625 11.523 1.00 70.88 116 ARG A O 1
ATOM 903 N N . LEU A 1 117 ? -11.713 20.683 12.923 1.00 72.12 117 LEU A N 1
ATOM 904 C CA . LEU A 1 117 ? -10.741 21.701 13.321 1.00 72.12 117 LEU A CA 1
ATOM 905 C C . LEU A 1 117 ? -9.620 21.097 14.163 1.00 72.12 117 LEU A C 1
ATOM 907 O O . LEU A 1 117 ? -8.478 21.530 14.033 1.00 72.12 117 LEU A O 1
ATOM 911 N N . ASP A 1 118 ? -9.925 20.098 14.988 1.00 70.88 118 ASP A N 1
ATOM 912 C CA . ASP A 1 118 ? -8.909 19.422 15.790 1.00 70.88 118 ASP A CA 1
ATOM 913 C C . ASP A 1 118 ? -8.047 18.501 14.925 1.00 70.88 118 ASP A C 1
ATOM 915 O O . ASP A 1 118 ? -6.831 18.511 15.086 1.00 70.88 118 ASP A O 1
ATOM 919 N N . GLU A 1 119 ? -8.628 17.838 13.921 1.00 70.50 119 GLU A N 1
ATOM 920 C CA . GLU A 1 119 ? -7.875 17.067 12.922 1.00 70.50 119 GLU A CA 1
ATOM 921 C C . GLU A 1 119 ? -6.900 17.946 12.117 1.00 70.50 119 GLU A C 1
ATOM 923 O O . GLU A 1 119 ? -5.731 17.600 11.937 1.00 70.50 119 GLU A O 1
ATOM 928 N N . ILE A 1 120 ? -7.360 19.125 11.676 1.00 71.75 120 ILE A N 1
ATOM 929 C CA . ILE A 1 120 ? -6.531 20.114 10.969 1.00 71.75 120 ILE A CA 1
ATOM 930 C C . ILE A 1 120 ? -5.377 20.584 11.861 1.00 71.75 120 ILE A C 1
ATOM 932 O O . ILE A 1 120 ? -4.235 20.637 11.402 1.00 71.75 120 ILE A O 1
ATOM 936 N N . LYS A 1 121 ? -5.646 20.896 13.136 1.00 69.19 121 LYS A N 1
ATOM 937 C CA . LYS A 1 121 ? -4.601 21.278 14.097 1.00 69.19 121 LYS A CA 1
ATOM 938 C C . LYS A 1 121 ? -3.614 20.136 14.321 1.00 69.19 121 LYS A C 1
ATOM 940 O O . LYS A 1 121 ? -2.418 20.387 14.301 1.00 69.19 121 LYS A O 1
ATOM 945 N N . MET A 1 122 ? -4.081 18.899 14.489 1.00 70.25 122 MET A N 1
ATOM 946 C CA . MET A 1 122 ? -3.207 17.746 14.725 1.00 70.25 122 MET A CA 1
ATOM 947 C C . MET A 1 122 ? -2.292 17.474 13.529 1.00 70.25 122 MET A C 1
ATOM 949 O O . MET A 1 122 ? -1.092 17.287 13.716 1.00 70.25 122 MET A O 1
ATOM 953 N N . CYS A 1 123 ? -2.832 17.520 12.307 1.00 68.56 123 CYS A N 1
ATOM 954 C CA . CYS A 1 123 ? -2.040 17.345 11.092 1.00 68.56 123 CYS A CA 1
ATOM 955 C C . CYS A 1 123 ? -1.023 18.482 10.918 1.00 68.56 123 CYS A C 1
ATOM 957 O O . CYS A 1 123 ? 0.152 18.215 10.705 1.00 68.56 123 CYS A O 1
ATOM 959 N N . LEU A 1 124 ? -1.433 19.748 11.054 1.00 65.25 124 LEU A N 1
ATOM 960 C CA . LEU A 1 124 ? -0.546 20.896 10.822 1.00 65.25 124 LEU A CA 1
ATOM 961 C C . LEU A 1 124 ? 0.497 21.093 11.935 1.00 65.25 124 LEU A C 1
ATOM 963 O O . LEU A 1 124 ? 1.646 21.415 11.643 1.00 65.25 124 LEU A O 1
ATOM 967 N N . TRP A 1 125 ? 0.118 20.910 13.203 1.00 57.91 125 TRP A N 1
ATOM 968 C CA . TRP A 1 125 ? 0.988 21.186 14.355 1.00 57.91 125 TRP A CA 1
ATOM 969 C C . TRP A 1 125 ? 1.837 19.966 14.744 1.00 57.91 125 TRP A C 1
ATOM 971 O O . TRP A 1 125 ? 2.937 20.115 15.280 1.00 57.91 125 TRP A O 1
ATOM 981 N N . GLY A 1 126 ? 1.372 18.751 14.429 1.00 57.28 126 GLY A N 1
ATOM 982 C CA . GLY A 1 126 ? 2.178 17.533 14.530 1.00 57.28 126 GLY A CA 1
ATOM 983 C C . GLY A 1 126 ? 3.378 17.558 13.578 1.00 57.28 126 GLY A C 1
ATOM 984 O O . GLY A 1 126 ? 4.488 17.208 13.982 1.00 57.28 126 GLY A O 1
ATOM 985 N N . LEU A 1 127 ? 3.188 18.077 12.358 1.00 52.34 127 LEU A N 1
ATOM 986 C CA . LEU A 1 127 ? 4.257 18.258 11.369 1.00 52.34 127 LEU A CA 1
ATOM 987 C C . LEU A 1 127 ? 5.335 19.244 11.858 1.00 52.34 127 LEU A C 1
ATOM 989 O O . LEU A 1 127 ? 6.522 18.928 11.774 1.00 52.34 127 LEU A O 1
ATOM 993 N N . SER A 1 128 ? 4.957 20.379 12.463 1.00 42.19 128 SER A N 1
ATOM 994 C CA . SER A 1 128 ? 5.927 21.356 12.997 1.00 42.19 128 SER A CA 1
ATOM 995 C C . SER A 1 128 ? 6.725 20.842 14.202 1.00 42.19 128 SER A C 1
ATOM 997 O O . SER A 1 128 ? 7.900 21.179 14.359 1.00 42.19 128 SER A O 1
ATOM 999 N N . CYS A 1 129 ? 6.119 19.996 15.042 1.00 33.59 129 CYS A N 1
ATOM 1000 C CA . CYS A 1 129 ? 6.823 19.387 16.171 1.00 33.59 129 CYS A CA 1
ATOM 1001 C C . CYS A 1 129 ? 7.794 18.287 15.719 1.00 33.59 129 CYS A C 1
ATOM 1003 O O . CYS A 1 129 ? 8.855 18.155 16.316 1.00 33.59 129 CYS A O 1
ATOM 1005 N N . SER A 1 130 ? 7.495 17.538 14.650 1.00 40.66 130 SER A N 1
ATOM 1006 C CA . SER A 1 130 ? 8.434 16.529 14.127 1.00 40.66 130 SER A CA 1
ATOM 1007 C C . SER A 1 130 ? 9.724 17.124 13.543 1.00 40.66 130 SER A C 1
ATOM 1009 O O . SER A 1 130 ? 10.772 16.501 13.661 1.00 40.66 130 SER A O 1
ATOM 1011 N N . GLN A 1 131 ? 9.680 18.346 12.996 1.00 36.19 131 GLN A N 1
ATOM 1012 C CA . GLN A 1 131 ? 10.860 19.032 12.444 1.00 36.19 131 GLN A CA 1
ATOM 1013 C C . GLN A 1 131 ? 11.718 19.752 13.497 1.00 36.19 131 GLN A C 1
ATOM 1015 O O . GLN A 1 131 ? 12.849 20.127 13.207 1.00 36.19 131 GLN A O 1
ATOM 1020 N N . SER A 1 132 ? 11.214 19.946 14.720 1.00 28.20 132 SER A N 1
ATOM 1021 C CA . SER A 1 132 ? 11.923 20.714 15.759 1.00 28.20 132 SER A CA 1
ATOM 1022 C C . SER A 1 132 ? 12.793 19.857 16.692 1.00 28.20 132 SER A C 1
ATOM 1024 O O . SER A 1 132 ? 13.408 20.399 17.604 1.00 28.20 132 SER A O 1
ATOM 1026 N N . TYR A 1 133 ? 12.872 18.539 16.468 1.00 32.78 133 TYR A N 1
ATOM 1027 C CA . TYR A 1 133 ? 13.701 17.603 17.249 1.00 32.78 133 TYR A CA 1
ATOM 1028 C C . TYR A 1 133 ? 14.870 17.004 16.437 1.00 32.78 133 TYR A C 1
ATOM 1030 O O . TYR A 1 133 ? 15.315 15.895 16.719 1.00 32.78 133 TYR A O 1
ATOM 1038 N N . GLU A 1 134 ? 15.368 17.731 15.431 1.00 33.72 134 GLU A N 1
ATOM 1039 C CA . GLU A 1 134 ? 16.631 17.438 14.723 1.00 33.72 134 GLU A CA 1
ATOM 1040 C C . GLU A 1 134 ? 17.672 18.569 14.890 1.00 33.72 134 GLU A C 1
ATOM 1042 O O . GLU A 1 134 ? 18.453 18.838 13.981 1.00 33.72 134 GLU A O 1
ATOM 1047 N N . ASN A 1 135 ? 17.716 19.223 16.058 1.00 30.17 135 ASN A N 1
ATOM 1048 C CA . ASN A 1 135 ? 18.869 20.029 16.495 1.00 30.17 135 ASN A CA 1
ATOM 1049 C C . ASN A 1 135 ? 19.289 19.664 17.918 1.00 30.17 135 ASN A C 1
ATOM 1051 O O . ASN A 1 135 ? 18.382 19.454 18.757 1.00 30.17 135 ASN A O 1
#

Solvent-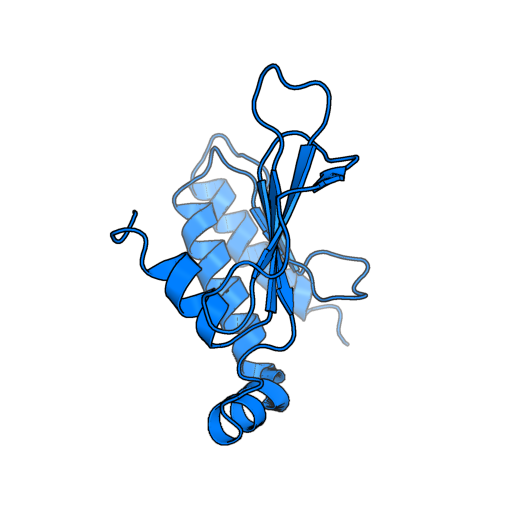accessible surface area (backbone atoms only — not comparable to full-atom values): 7928 Å² total; per-residue (Å²): 142,84,71,92,69,52,63,65,51,54,46,14,57,36,18,40,30,36,41,36,39,28,60,94,92,56,95,59,12,38,36,37,41,27,45,77,62,39,72,76,51,79,71,39,81,39,96,65,68,88,44,76,47,79,45,78,42,63,66,31,71,88,37,67,74,59,32,57,58,56,71,63,41,79,72,51,55,60,55,53,51,52,52,51,45,56,50,37,46,74,37,36,86,46,65,45,76,43,60,60,90,92,52,93,58,59,80,40,75,50,71,60,44,99,43,60,68,57,42,46,47,50,54,60,53,48,50,57,56,65,69,68,73,81,119

pLDDT: mean 79.86, std 15.21, range [28.2, 95.12]

Foldseek 3Di:
DDPDPVPVLVLQQFWWKKKWADDPPDPWIWIWIGHNSDTPDDTDTDHDDHGMDMDTHCGRVVPVVVVVVCVVVPPVVVVVLVVQLVVCLVCLQDWDFADDPPDPDTLDTHDRDPDSVVSNCCSVVSNVVVVVPPD

InterPro domains:
  IPR014762 DNA mismatch repair, conserved site [PS00058] (2-8)
  IPR036890 Histidine kinase/HSP90-like ATPase superfamily [G3DSA:3.30.565.10] (1-124)
  IPR036890 Histidine kinase/HSP90-like ATPase superfamily [SSF55874] (1-106)
  IPR038973 DNA mismatch repair protein MutL/Mlh/Pms-like [PTHR10073] (1-132)

Radius of gyration: 17.8 Å; Cα contacts (8 Å, |Δi|>4): 185; chains: 1; bounding box: 35×42×33 Å

Sequence (135 aa):
MGFRGEALASMTYVGHVTVTIITAGQLHGHRVSYRDGVMEHEPKACAAVKGTQIMIENLFYNITARRKTLQNSADDYPKIIDLLSRFAIHHINVNFSCRKHGAARADVHTVATSSRLDEIKMCLWGLSCSQSYEN

Secondary structure (DSSP, 8-state):
---TTHHHHHHHHHSEEEEEEE-TT-SSEEEEEEETTEESSPPEEE---SEEEEEEESTTTT-HHHHHHHHTGGGHHHHHHHHHHHHHHH-TTS--EE--TT-SS-SEE----S-HHHHHHHHHHHHHHHHTT--

Nearest PDB structures (foldseek):
  4p7a-assembly1_A-2  TM=8.922E-01  e=1.296E-11  Homo sapiens
  7rck-assembly1_B  TM=8.409E-01  e=8.921E-07  Homo sapiens
  6mfq-assembly1_A  TM=8.012E-01  e=5.204E-07  Homo sapiens
  6mfq-assembly2_B  TM=7.984E-01  e=7.454E-07  Homo sapiens
  1h7u-assembly1_A  TM=8.249E-01  e=1.357E-06  Homo sapiens

Mean predicted aligned error: 9.18 Å

Organism: Vitis vinifera (NCBI:txid29760)